Protein AF-A0A7S3RUR2-F1 (afdb_monomer_lite)

Secondary structure (DSSP, 8-state):
-----PPPPTTSPPPPSBBTTT--BGGG-TT-S--PEEPSSSS-EE-HHHHHHHHTTT-GGGGG--THHHHHHHHHHHHHT-PPPTTTTT--HHHHTTS---------

Radius of gyration: 15.25 Å; chains: 1; bounding box: 37×44×38 Å

pLDDT: mean 71.79, std 15.77, range [41.34, 91.75]

Foldseek 3Di:
DPPDDADQAPVNDAADQAAPPPRDGQVVPPDDDAGWAAANHDNHTHDLVRVCVVCVVPDPVCVVVPSNVSSVVRVVCRVVSPDHDCVNVVNDPVNVCVVPDDDPPPDD

Organism: NCBI:txid141414

Sequence (108 aa):
ESNWSLPVLASGRTHNSSCHLCTQCVASWRGSFSGPLGCSQCPLIWCSRCLTNMYEECYEDLQNGDNMLVHNLIEAANREAAFVCPMCNGTCPCLRRGAGNKMQKHKA

Structure (mmCIF, N/CA/C/O backbone):
data_AF-A0A7S3RUR2-F1
#
_entry.id   AF-A0A7S3RUR2-F1
#
loop_
_atom_site.group_PDB
_atom_site.id
_atom_site.type_symbol
_atom_site.label_atom_id
_atom_site.label_alt_id
_atom_site.label_comp_id
_atom_site.label_asym_id
_atom_site.label_entity_id
_atom_site.label_seq_id
_atom_site.pdbx_PDB_ins_code
_atom_site.Cartn_x
_atom_site.Cartn_y
_atom_site.Cartn_z
_atom_site.occupancy
_atom_site.B_iso_or_equiv
_atom_site.auth_seq_id
_atom_site.auth_comp_id
_atom_site.auth_asym_id
_atom_site.auth_atom_id
_atom_site.pdbx_PDB_model_num
ATOM 1 N N . GLU A 1 1 ? 6.387 20.073 4.703 1.00 41.34 1 GLU A N 1
ATOM 2 C CA . GLU A 1 1 ? 6.106 18.649 4.974 1.00 41.34 1 GLU A CA 1
ATOM 3 C C . GLU A 1 1 ? 5.110 18.165 3.934 1.00 41.34 1 GLU A C 1
ATOM 5 O O . GLU A 1 1 ? 4.153 18.881 3.663 1.00 41.34 1 GLU A O 1
ATOM 10 N N . SER A 1 2 ? 5.367 17.040 3.267 1.00 47.66 2 SER A N 1
ATOM 11 C CA . SER A 1 2 ? 4.459 16.524 2.238 1.00 47.66 2 SER A CA 1
ATOM 12 C C . SER A 1 2 ? 3.161 16.060 2.902 1.00 47.66 2 SER A C 1
ATOM 14 O O . SER A 1 2 ? 3.160 15.065 3.626 1.00 47.66 2 SER A O 1
ATOM 16 N N . ASN A 1 3 ? 2.075 16.807 2.683 1.00 53.75 3 ASN A N 1
ATOM 17 C CA . ASN A 1 3 ? 0.720 16.483 3.134 1.00 53.75 3 ASN A CA 1
ATOM 18 C C . ASN A 1 3 ? 0.214 15.265 2.355 1.00 53.75 3 ASN A C 1
ATOM 20 O O . ASN A 1 3 ? -0.459 15.381 1.333 1.00 53.75 3 ASN A O 1
ATOM 24 N N . TRP A 1 4 ? 0.611 14.081 2.798 1.00 62.16 4 TRP A N 1
ATOM 25 C CA . TRP A 1 4 ? 0.132 12.835 2.230 1.00 62.16 4 TRP A CA 1
ATOM 26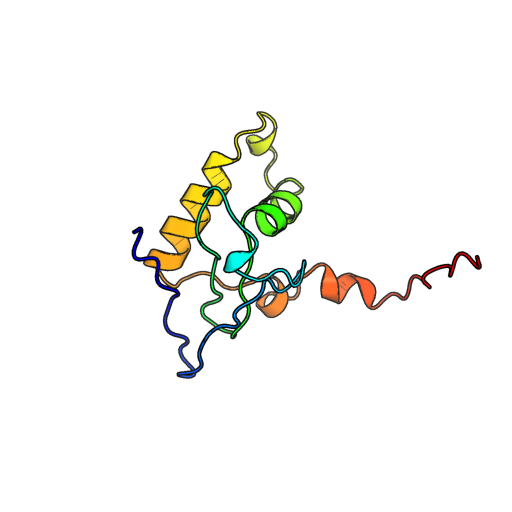 C C . TRP A 1 4 ? -1.191 12.460 2.916 1.00 62.16 4 TRP A C 1
ATOM 28 O O . TRP A 1 4 ? -1.342 12.627 4.127 1.00 62.16 4 TRP A O 1
ATOM 38 N N . SER A 1 5 ? -2.164 11.979 2.145 1.00 70.19 5 SER A N 1
ATOM 39 C CA . SER A 1 5 ? -3.456 11.532 2.669 1.00 70.19 5 SER A CA 1
ATOM 40 C C . SER A 1 5 ? -3.833 10.191 2.053 1.00 70.19 5 SER A C 1
ATOM 42 O O . SER A 1 5 ? -3.589 9.950 0.871 1.00 70.19 5 SER A O 1
ATOM 44 N N . LEU A 1 6 ? -4.375 9.298 2.882 1.00 78.25 6 LEU A N 1
ATOM 45 C CA . LEU A 1 6 ? -4.965 8.045 2.420 1.00 78.25 6 LEU A CA 1
ATOM 46 C C . LEU A 1 6 ? -6.375 8.298 1.895 1.00 78.25 6 LEU A C 1
ATOM 48 O O . LEU A 1 6 ? -7.047 9.213 2.381 1.00 78.25 6 LEU A O 1
ATOM 52 N N . PRO A 1 7 ? -6.851 7.469 0.953 1.00 76.81 7 PRO A N 1
ATOM 53 C CA . PRO A 1 7 ? -8.239 7.530 0.532 1.00 76.81 7 PRO A CA 1
ATOM 54 C C . PRO A 1 7 ? -9.178 7.274 1.716 1.00 76.81 7 PRO A C 1
ATOM 56 O O . PRO A 1 7 ? -8.865 6.510 2.626 1.00 76.81 7 PRO A O 1
ATOM 59 N N . VAL A 1 8 ? -10.359 7.887 1.704 1.00 81.06 8 VAL A N 1
ATOM 60 C CA . VAL A 1 8 ? -11.391 7.588 2.703 1.00 81.06 8 VAL A CA 1
ATOM 61 C C . VAL A 1 8 ? -12.018 6.237 2.365 1.00 81.06 8 VAL A C 1
ATOM 63 O O . VAL A 1 8 ? -12.449 6.012 1.236 1.00 81.06 8 VAL A O 1
ATOM 66 N N . LEU A 1 9 ? -12.082 5.328 3.338 1.00 81.38 9 LEU A N 1
ATOM 67 C CA . LEU A 1 9 ? -12.756 4.044 3.150 1.00 81.38 9 LEU A CA 1
ATOM 68 C C . LEU A 1 9 ? -14.266 4.249 3.028 1.00 81.38 9 LEU A C 1
ATOM 70 O O . LEU A 1 9 ? -14.861 4.952 3.844 1.00 81.38 9 LEU A O 1
ATOM 74 N N . ALA A 1 10 ? -14.908 3.533 2.101 1.00 73.44 10 ALA A N 1
ATOM 75 C CA . ALA A 1 10 ? -16.369 3.542 1.958 1.00 73.44 10 ALA A CA 1
ATOM 76 C C . ALA A 1 10 ? -17.098 3.133 3.255 1.00 73.44 10 ALA A C 1
ATOM 78 O O . ALA A 1 10 ? -18.218 3.560 3.511 1.00 73.44 10 ALA A O 1
ATOM 79 N N . SER A 1 11 ? -16.443 2.339 4.109 1.00 76.62 11 SER A N 1
ATOM 80 C CA . SER A 1 11 ? -16.970 1.932 5.414 1.00 76.62 11 SER A CA 1
ATOM 81 C C . SER A 1 11 ? -16.847 3.004 6.509 1.00 76.62 11 SER A C 1
ATOM 83 O O . SER A 1 11 ? -17.163 2.711 7.659 1.00 76.62 11 SER A O 1
ATOM 85 N N . GLY A 1 12 ? -16.271 4.178 6.222 1.00 78.62 12 GLY A N 1
ATOM 86 C CA . GLY A 1 12 ? -15.980 5.224 7.214 1.00 78.62 12 GLY A CA 1
ATOM 87 C C . GLY A 1 12 ? -14.890 4.863 8.234 1.00 78.62 12 GLY A C 1
ATOM 88 O O . GLY A 1 12 ? -14.708 5.566 9.224 1.00 78.62 12 GLY A O 1
ATOM 89 N N . ARG A 1 13 ? -14.166 3.756 8.024 1.00 84.06 13 ARG A N 1
ATOM 90 C CA . ARG A 1 13 ? -13.061 3.334 8.899 1.00 84.06 13 ARG A CA 1
ATOM 91 C C . ARG A 1 13 ? -11.775 4.055 8.503 1.00 84.06 13 ARG A C 1
ATOM 93 O O . ARG A 1 13 ? -11.626 4.497 7.368 1.00 84.06 13 ARG A O 1
ATOM 100 N N . THR A 1 14 ? -10.824 4.114 9.424 1.00 87.12 14 THR A N 1
ATOM 101 C CA . THR A 1 14 ? -9.468 4.583 9.132 1.00 87.12 14 THR A CA 1
ATOM 102 C C . THR A 1 14 ? -8.581 3.418 8.724 1.00 87.12 14 THR A C 1
ATOM 104 O O . THR A 1 14 ? -8.741 2.293 9.206 1.00 87.12 14 THR A O 1
ATOM 107 N N . HIS A 1 15 ? -7.609 3.697 7.868 1.00 89.12 15 HIS A N 1
ATOM 108 C CA . HIS A 1 15 ? -6.518 2.774 7.598 1.00 89.12 15 HIS A CA 1
ATOM 109 C C . HIS A 1 15 ? -5.641 2.524 8.827 1.00 89.12 15 HIS A C 1
ATOM 111 O O . HIS A 1 15 ? -5.560 3.340 9.746 1.00 89.12 15 HIS A O 1
ATOM 117 N N . ASN A 1 16 ? -4.956 1.385 8.810 1.00 88.94 16 ASN A N 1
ATOM 118 C CA . ASN A 1 16 ? -3.941 1.023 9.788 1.00 88.94 16 ASN A CA 1
ATOM 119 C C . ASN A 1 16 ? -2.691 1.906 9.643 1.00 88.94 16 ASN A C 1
ATOM 121 O O . ASN A 1 16 ? -2.445 2.501 8.597 1.00 88.94 16 ASN A O 1
ATOM 125 N N . SER A 1 17 ? -1.859 1.939 10.685 1.00 84.81 17 SER A N 1
ATOM 126 C CA . SER A 1 17 ? -0.617 2.726 10.734 1.00 84.81 17 SER A CA 1
ATOM 127 C C . SER A 1 17 ? 0.645 1.943 10.342 1.00 84.81 17 SER A C 1
ATOM 129 O O . SER A 1 17 ? 1.750 2.495 10.357 1.00 84.81 17 SER A O 1
ATOM 131 N N . SER A 1 18 ? 0.499 0.663 9.991 1.00 88.69 18 SER A N 1
ATOM 132 C CA . SER A 1 18 ? 1.594 -0.230 9.615 1.00 88.69 18 SER A CA 1
ATOM 133 C C . SER A 1 18 ? 1.295 -1.012 8.340 1.00 88.69 18 SER A C 1
ATOM 135 O O . SER A 1 18 ? 0.146 -1.344 8.038 1.00 88.69 18 SER A O 1
ATOM 137 N N . CYS A 1 19 ? 2.352 -1.310 7.582 1.00 89.31 19 CYS A N 1
ATOM 138 C CA . CYS A 1 19 ? 2.254 -2.121 6.371 1.00 89.31 19 CYS A CA 1
ATOM 139 C C . CYS A 1 19 ? 1.730 -3.522 6.703 1.00 89.31 19 CYS A C 1
ATOM 141 O O . CYS A 1 19 ? 2.223 -4.171 7.625 1.00 89.31 19 CYS A O 1
ATOM 143 N N . HIS A 1 20 ? 0.789 -4.018 5.904 1.00 91.38 20 HIS A N 1
ATOM 144 C CA . HIS A 1 20 ? 0.203 -5.342 6.086 1.00 91.38 20 HIS A CA 1
ATOM 145 C C . HIS A 1 20 ? 1.237 -6.483 6.055 1.00 91.38 20 HIS A C 1
ATOM 147 O O . HIS A 1 20 ? 1.097 -7.443 6.806 1.00 91.38 20 HIS A O 1
ATOM 153 N N . LEU A 1 21 ? 2.280 -6.381 5.220 1.00 88.00 21 LEU A N 1
ATOM 154 C CA . LEU A 1 21 ? 3.272 -7.449 5.058 1.00 88.00 21 LEU A CA 1
ATOM 155 C C . LEU A 1 21 ? 4.428 -7.363 6.051 1.00 88.00 21 LEU A C 1
ATOM 157 O O . LEU A 1 21 ? 4.674 -8.307 6.796 1.00 88.00 21 LEU A O 1
ATOM 161 N N . CYS A 1 22 ? 5.167 -6.252 6.054 1.00 87.00 22 CYS A N 1
ATOM 162 C CA . CYS A 1 22 ? 6.359 -6.133 6.893 1.00 87.00 22 CYS A CA 1
ATOM 163 C C . CYS A 1 22 ? 6.053 -5.641 8.308 1.00 87.00 22 CYS A C 1
ATOM 165 O O . CYS A 1 22 ? 6.968 -5.583 9.125 1.00 87.00 22 CYS A O 1
ATOM 167 N N . THR A 1 23 ? 4.804 -5.264 8.607 1.00 88.94 23 THR A N 1
ATOM 168 C CA . THR A 1 23 ? 4.339 -4.731 9.906 1.00 88.94 23 THR A CA 1
ATOM 169 C C . THR A 1 23 ? 5.043 -3.458 10.384 1.00 88.94 23 THR A C 1
ATOM 171 O O . THR A 1 23 ? 4.740 -2.950 11.460 1.00 88.94 23 THR A O 1
ATOM 174 N N . GLN A 1 24 ? 5.947 -2.895 9.576 1.00 83.88 24 GLN A N 1
ATOM 175 C CA . GLN A 1 24 ? 6.640 -1.655 9.895 1.00 83.88 24 GLN A CA 1
ATOM 176 C C . GLN A 1 24 ? 5.681 -0.469 9.814 1.00 83.88 24 GLN A C 1
ATOM 178 O O . GLN A 1 24 ? 4.815 -0.413 8.936 1.00 83.88 24 GLN A O 1
ATOM 183 N N . CYS A 1 25 ? 5.857 0.478 10.729 1.00 80.69 25 CYS A N 1
ATOM 184 C CA . CYS A 1 25 ? 5.068 1.699 10.823 1.00 80.69 25 CYS A CA 1
ATOM 185 C C . CYS A 1 25 ? 5.484 2.702 9.741 1.00 80.69 25 CYS A C 1
ATOM 187 O O . CYS A 1 25 ? 6.646 2.713 9.334 1.00 80.69 25 CYS A O 1
ATOM 189 N N . VAL A 1 26 ? 4.595 3.636 9.384 1.00 72.12 26 VAL A N 1
ATOM 190 C CA . VAL A 1 26 ? 4.931 4.748 8.467 1.00 72.12 26 VAL A CA 1
ATOM 191 C C . VAL A 1 26 ? 6.173 5.524 8.934 1.00 72.12 26 VAL A C 1
ATOM 193 O O . VAL A 1 26 ? 7.047 5.856 8.139 1.00 72.12 26 VAL A O 1
ATOM 196 N N . ALA A 1 27 ? 6.305 5.740 10.247 1.00 70.69 27 ALA A N 1
ATOM 197 C CA . ALA A 1 27 ? 7.451 6.425 10.852 1.00 70.69 27 ALA A CA 1
ATOM 198 C C . ALA A 1 27 ? 8.797 5.694 10.660 1.00 70.69 27 ALA A C 1
ATOM 200 O O . ALA A 1 27 ? 9.859 6.307 10.785 1.00 70.69 27 ALA A O 1
ATOM 201 N N . SER A 1 28 ? 8.767 4.390 10.371 1.00 67.56 28 SER A N 1
ATOM 202 C CA . SER A 1 28 ? 9.958 3.577 10.115 1.00 67.56 28 SER A CA 1
ATOM 203 C C . SER A 1 28 ? 10.470 3.718 8.678 1.00 67.56 28 SER A C 1
ATOM 205 O O . SER A 1 28 ? 11.585 3.291 8.396 1.00 67.56 28 SER A O 1
ATOM 207 N N . TRP A 1 29 ? 9.711 4.345 7.774 1.00 72.88 29 TRP A N 1
ATOM 208 C CA . TRP A 1 29 ? 10.077 4.518 6.361 1.00 72.88 29 TRP A CA 1
ATOM 209 C C . TRP A 1 29 ? 10.813 5.844 6.120 1.00 72.88 29 TRP A C 1
ATOM 211 O O . TRP A 1 29 ? 10.494 6.608 5.209 1.00 72.88 29 TRP A O 1
ATOM 221 N N . ARG A 1 30 ? 11.786 6.148 6.992 1.00 56.53 30 ARG A N 1
ATOM 222 C CA . ARG A 1 30 ? 12.599 7.374 6.928 1.00 56.53 30 ARG A CA 1
ATOM 223 C C . ARG A 1 30 ? 13.341 7.462 5.588 1.00 56.53 30 ARG A C 1
ATOM 225 O O . ARG A 1 30 ? 13.932 6.477 5.163 1.00 56.53 30 ARG A O 1
ATOM 232 N N . GLY A 1 31 ? 13.361 8.652 4.980 1.00 55.81 31 GLY A N 1
ATOM 233 C CA . GLY A 1 31 ? 14.185 8.955 3.797 1.00 55.81 31 GLY A CA 1
ATOM 234 C C . GLY A 1 31 ? 13.430 9.295 2.511 1.00 55.81 31 GLY A C 1
ATOM 235 O O . GLY A 1 31 ? 14.072 9.738 1.570 1.00 55.81 31 GLY A O 1
ATOM 236 N N . SER A 1 32 ? 12.093 9.200 2.50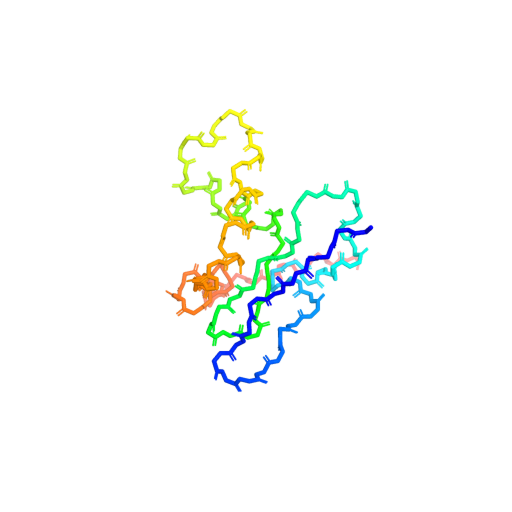8 1.00 56.00 32 SER A N 1
ATOM 237 C CA . SER A 1 32 ? 11.227 9.326 1.323 1.00 56.00 32 SER A CA 1
ATOM 238 C C . SER A 1 32 ? 11.452 8.209 0.319 1.00 56.00 32 SER A C 1
ATOM 240 O O . SER A 1 32 ? 12.584 7.918 -0.014 1.00 56.00 32 SER A O 1
ATOM 242 N N . PHE A 1 33 ? 10.358 7.607 -0.138 1.00 60.47 33 PHE A N 1
ATOM 243 C CA . PHE A 1 33 ? 10.145 7.114 -1.497 1.00 60.47 33 PHE A CA 1
ATOM 244 C C . PHE A 1 33 ? 8.696 6.559 -1.476 1.00 60.47 33 PHE A C 1
ATOM 246 O O . PHE A 1 33 ? 8.447 5.411 -1.093 1.00 60.47 33 PHE A O 1
ATOM 253 N N . SER A 1 34 ? 7.747 7.480 -1.755 1.00 63.25 34 SER A N 1
ATOM 254 C CA . SER A 1 34 ? 6.264 7.468 -1.613 1.00 63.25 34 SER A CA 1
ATOM 255 C C . SER A 1 34 ? 5.682 7.162 -0.217 1.00 63.25 34 SER A C 1
ATOM 257 O O . SER A 1 34 ? 6.174 6.295 0.501 1.00 63.25 34 SER A O 1
ATOM 259 N N . GLY A 1 35 ? 4.584 7.835 0.159 1.00 72.69 35 GLY A N 1
ATOM 260 C CA . GLY A 1 3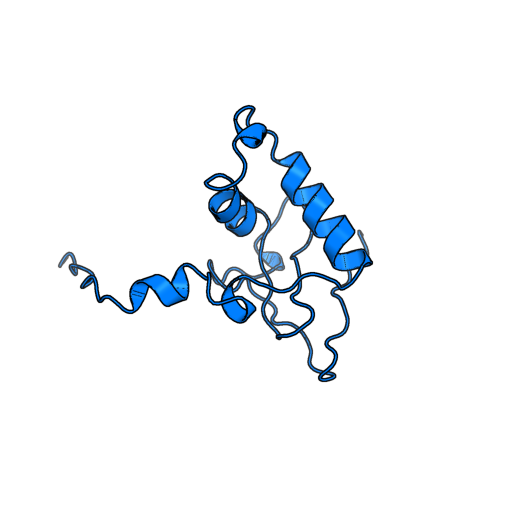5 ? 3.750 7.432 1.307 1.00 72.69 35 GLY A CA 1
ATOM 261 C C . GLY A 1 35 ? 3.182 6.009 1.139 1.00 72.69 35 GLY A C 1
ATOM 262 O O . GLY A 1 35 ? 3.380 5.397 0.093 1.00 72.69 35 GLY A O 1
ATOM 263 N N . PRO A 1 36 ? 2.496 5.425 2.136 1.00 82.31 36 PRO A N 1
ATOM 264 C CA . PRO A 1 36 ? 1.859 4.126 1.942 1.00 82.31 36 PRO A CA 1
ATOM 265 C C . PRO A 1 36 ? 0.708 4.203 0.942 1.00 82.31 36 PRO A C 1
ATOM 267 O O . PRO A 1 36 ? 0.039 5.227 0.817 1.00 82.31 36 PRO A O 1
ATOM 270 N N . LEU A 1 37 ? 0.417 3.070 0.315 1.00 86.62 37 LEU A N 1
ATOM 271 C CA . LEU A 1 37 ? -0.775 2.876 -0.500 1.00 86.62 37 LEU A CA 1
ATOM 272 C C . LEU A 1 37 ? -1.912 2.298 0.340 1.00 86.62 37 LEU A C 1
ATOM 274 O O . LEU A 1 37 ? -1.762 1.223 0.935 1.00 86.62 37 LEU A O 1
ATOM 278 N N . GLY A 1 38 ? -3.041 3.003 0.387 1.00 89.12 38 GLY A N 1
ATOM 279 C CA . GLY A 1 38 ? -4.252 2.547 1.067 1.00 89.12 38 GLY A CA 1
ATOM 280 C C . GLY A 1 38 ? -5.173 1.756 0.152 1.00 89.12 38 GLY A C 1
ATOM 281 O O . GLY A 1 38 ? -5.410 2.153 -0.983 1.00 89.12 38 GLY A O 1
ATOM 282 N N . CYS A 1 39 ? -5.739 0.658 0.656 1.00 89.81 39 CYS A N 1
ATOM 283 C CA . CYS A 1 39 ? -6.840 -0.026 -0.026 1.00 89.81 39 CYS A CA 1
ATOM 284 C C . CYS A 1 39 ? -8.131 0.797 0.077 1.00 89.81 39 CYS A C 1
ATOM 286 O O . CYS A 1 39 ? -8.415 1.328 1.143 1.00 89.81 39 CYS A O 1
ATOM 288 N N . SER A 1 40 ? -8.951 0.854 -0.965 1.00 88.69 40 SER A N 1
ATOM 289 C CA . SER A 1 40 ? -10.262 1.519 -0.951 1.00 88.69 40 SER A CA 1
ATOM 290 C C . SER A 1 40 ? -11.348 0.708 -0.229 1.00 88.69 40 SER A C 1
ATOM 292 O O . SER A 1 40 ? -12.349 1.260 0.229 1.00 88.69 40 SER A O 1
ATOM 294 N N . GLN A 1 41 ? -11.142 -0.606 -0.084 1.00 89.12 41 GLN A N 1
ATOM 295 C CA . GLN A 1 41 ? -12.134 -1.547 0.452 1.00 89.12 41 GLN A CA 1
ATOM 296 C C . GLN A 1 41 ? -11.836 -2.045 1.870 1.00 89.12 41 GLN A C 1
ATOM 298 O O . GLN A 1 41 ? -12.721 -2.586 2.531 1.00 89.12 41 GLN A O 1
ATOM 303 N N . CYS A 1 42 ? -10.600 -1.906 2.358 1.00 90.06 42 CYS A N 1
ATOM 304 C CA . CYS A 1 42 ? -10.228 -2.406 3.681 1.00 90.06 42 CYS A CA 1
ATOM 305 C C . CYS A 1 42 ? -9.204 -1.501 4.382 1.00 90.06 42 CYS A C 1
ATOM 307 O O . CYS A 1 42 ? -8.482 -0.767 3.712 1.00 90.06 42 CYS A O 1
ATOM 309 N N . PRO A 1 43 ? -9.051 -1.606 5.716 1.00 91.75 43 PRO A N 1
ATOM 310 C CA . PRO A 1 43 ? -8.093 -0.796 6.479 1.00 91.75 43 PRO A CA 1
ATOM 311 C C . PRO A 1 43 ? -6.606 -1.055 6.198 1.00 91.75 43 PRO A C 1
ATOM 313 O O . PRO A 1 43 ? -5.753 -0.446 6.839 1.00 91.75 43 PRO A O 1
ATOM 316 N N . LEU A 1 44 ? -6.254 -1.979 5.304 1.00 91.75 44 LEU A N 1
ATOM 317 C CA . LEU A 1 44 ? -4.861 -2.359 5.081 1.00 91.75 44 LEU A CA 1
ATOM 318 C C . LEU A 1 44 ? -4.110 -1.305 4.263 1.00 91.75 44 LEU A C 1
ATOM 320 O O . LEU A 1 44 ? -4.626 -0.791 3.267 1.00 91.75 44 LEU A O 1
ATOM 324 N N . ILE A 1 45 ? -2.859 -1.062 4.655 1.00 90.81 45 ILE A N 1
ATOM 325 C CA . ILE A 1 45 ? -1.910 -0.226 3.919 1.00 90.81 45 ILE A CA 1
ATOM 326 C C . ILE A 1 45 ? -0.672 -1.021 3.521 1.00 90.81 45 ILE A C 1
ATOM 328 O O . ILE A 1 45 ? -0.338 -2.038 4.140 1.00 90.81 45 ILE A O 1
ATOM 332 N N . TRP A 1 46 ? 0.022 -0.536 2.498 1.00 89.00 46 TRP A N 1
ATOM 333 C CA . TRP A 1 46 ? 1.158 -1.219 1.891 1.00 89.00 46 TRP A CA 1
ATOM 334 C C . TRP A 1 46 ? 2.299 -0.233 1.668 1.00 89.00 46 TRP A C 1
ATOM 336 O O . TRP A 1 46 ? 2.076 0.870 1.173 1.00 89.00 46 TRP A O 1
ATOM 346 N N . CYS A 1 47 ? 3.519 -0.611 2.052 1.00 85.00 47 CYS A N 1
ATOM 347 C CA . CYS A 1 47 ? 4.692 0.215 1.784 1.00 85.00 47 CYS A CA 1
ATOM 348 C C . CYS A 1 47 ? 5.247 -0.064 0.388 1.00 85.00 47 CYS A C 1
ATOM 350 O O . CYS A 1 47 ? 5.152 -1.190 -0.108 1.00 85.00 47 CYS A O 1
ATOM 352 N N . SER A 1 48 ? 5.879 0.950 -0.203 1.00 81.06 48 SER A N 1
ATOM 353 C CA . SER A 1 48 ? 6.511 0.868 -1.521 1.00 81.06 48 SER A CA 1
ATOM 354 C C . SER A 1 48 ? 7.429 -0.337 -1.648 1.00 81.06 48 SER A C 1
ATOM 356 O O . SER A 1 48 ? 7.231 -1.132 -2.547 1.00 81.06 48 SER A O 1
ATOM 358 N N . ARG A 1 49 ? 8.321 -0.578 -0.683 1.00 81.00 49 ARG A N 1
ATOM 359 C CA . ARG A 1 49 ? 9.229 -1.739 -0.705 1.00 81.00 49 ARG A CA 1
ATOM 360 C C . ARG A 1 49 ? 8.510 -3.089 -0.806 1.00 81.00 49 ARG A C 1
ATOM 362 O O . ARG A 1 49 ? 8.954 -3.968 -1.532 1.00 81.00 49 ARG A O 1
ATOM 369 N N . CYS A 1 50 ? 7.422 -3.276 -0.058 1.00 82.94 50 CYS A N 1
ATOM 370 C CA . CYS A 1 50 ? 6.664 -4.527 -0.127 1.00 82.94 50 CYS A CA 1
ATOM 371 C C . CYS A 1 50 ? 5.901 -4.644 -1.449 1.00 82.94 50 CYS A C 1
ATOM 373 O O . CYS A 1 50 ? 5.796 -5.743 -1.977 1.00 82.94 50 CYS A O 1
ATOM 375 N N . LEU A 1 51 ? 5.386 -3.529 -1.976 1.00 81.62 51 LEU A N 1
ATOM 376 C CA . LEU A 1 51 ? 4.719 -3.498 -3.276 1.00 81.62 51 LEU A CA 1
ATOM 377 C C . LEU A 1 51 ? 5.710 -3.767 -4.410 1.00 81.62 51 LEU A C 1
ATOM 379 O O . LEU A 1 51 ? 5.415 -4.612 -5.243 1.00 81.62 51 LEU A O 1
ATOM 383 N N . THR A 1 52 ? 6.889 -3.141 -4.401 1.00 78.44 52 THR A N 1
ATOM 384 C CA . THR A 1 52 ? 7.975 -3.416 -5.346 1.00 78.44 52 THR A CA 1
ATOM 385 C C . THR A 1 52 ? 8.292 -4.899 -5.348 1.00 78.44 52 THR A C 1
ATOM 387 O O . THR A 1 52 ? 8.091 -5.529 -6.369 1.00 78.44 52 THR A O 1
ATOM 390 N N . ASN A 1 53 ? 8.623 -5.501 -4.202 1.00 78.88 53 ASN A N 1
ATOM 391 C CA . ASN A 1 53 ? 8.943 -6.932 -4.151 1.00 78.88 53 ASN A CA 1
ATOM 392 C C . ASN A 1 53 ? 7.793 -7.844 -4.625 1.00 78.88 53 ASN A C 1
ATOM 394 O O . ASN A 1 53 ? 8.040 -8.949 -5.090 1.00 78.88 53 ASN A O 1
ATOM 398 N N . MET A 1 54 ? 6.533 -7.427 -4.462 1.00 78.25 54 MET A N 1
ATOM 399 C CA . MET A 1 54 ? 5.381 -8.195 -4.949 1.00 78.25 54 MET A CA 1
ATOM 400 C C . MET A 1 54 ? 5.161 -8.053 -6.456 1.00 78.25 54 MET A C 1
ATOM 402 O O . MET A 1 54 ? 4.688 -8.991 -7.092 1.00 78.25 54 MET A O 1
ATOM 406 N N . TYR A 1 55 ? 5.438 -6.873 -7.005 1.00 73.62 55 TYR A N 1
ATOM 407 C CA . TYR A 1 55 ? 5.171 -6.534 -8.400 1.00 73.62 55 TYR A CA 1
ATOM 408 C C . TYR A 1 55 ? 6.396 -6.687 -9.307 1.00 73.62 55 TYR A C 1
ATOM 410 O O . TYR A 1 55 ? 6.226 -6.794 -10.515 1.00 73.62 55 TYR A O 1
ATOM 418 N N . GLU A 1 56 ? 7.601 -6.774 -8.750 1.00 64.88 56 GLU A N 1
ATOM 419 C CA . GLU A 1 56 ? 8.850 -7.096 -9.451 1.00 64.88 56 GLU A CA 1
ATOM 420 C C . GLU A 1 56 ? 8.783 -8.495 -10.092 1.00 64.88 56 GLU A C 1
ATOM 422 O O . GLU A 1 56 ? 9.356 -8.714 -11.150 1.00 64.88 56 GLU A O 1
ATOM 427 N N . GLU A 1 57 ? 7.978 -9.411 -9.536 1.00 51.03 57 GLU A N 1
ATOM 428 C CA . GLU A 1 57 ? 7.655 -10.703 -10.168 1.00 51.03 57 GLU A CA 1
ATOM 429 C C . GLU A 1 57 ? 6.586 -10.606 -11.280 1.00 51.03 57 GLU A C 1
ATOM 431 O O . GLU A 1 57 ? 6.388 -11.568 -12.017 1.00 51.03 57 GLU A O 1
ATOM 436 N N . CYS A 1 58 ? 5.856 -9.488 -11.390 1.00 46.94 58 CYS A N 1
ATOM 437 C CA . CYS A 1 58 ? 4.674 -9.352 -12.258 1.00 46.94 58 CYS A CA 1
ATOM 438 C C . CYS A 1 58 ? 4.848 -8.383 -13.439 1.00 46.94 58 CYS A C 1
ATOM 440 O O . CYS A 1 58 ? 4.072 -8.467 -14.387 1.00 46.94 58 CYS A O 1
ATOM 442 N N . TYR A 1 59 ? 5.816 -7.466 -13.395 1.00 50.50 59 TYR A N 1
ATOM 443 C CA . TYR A 1 59 ? 6.069 -6.508 -14.474 1.00 50.50 59 TYR A CA 1
ATOM 444 C C . TYR A 1 59 ? 7.496 -6.697 -14.995 1.00 50.50 59 TYR A C 1
ATOM 446 O O . TYR A 1 59 ? 8.446 -6.192 -14.402 1.00 50.50 59 TYR A O 1
ATOM 454 N N . GLU A 1 60 ? 7.648 -7.414 -16.113 1.00 46.72 60 GLU A N 1
ATOM 455 C CA . GLU A 1 60 ? 8.942 -7.620 -16.792 1.00 46.72 60 GLU A CA 1
ATOM 456 C C . GLU A 1 60 ? 9.634 -6.291 -17.163 1.00 46.72 60 GLU A C 1
ATOM 458 O O . GLU A 1 60 ? 10.861 -6.224 -17.191 1.00 46.72 60 GLU A O 1
ATOM 463 N N . ASP A 1 61 ? 8.874 -5.202 -17.325 1.00 47.81 61 ASP A N 1
ATOM 464 C CA . ASP A 1 61 ? 9.394 -3.854 -17.603 1.00 47.81 61 ASP A CA 1
ATOM 465 C C . ASP A 1 61 ? 10.138 -3.201 -16.414 1.00 47.81 61 ASP A C 1
ATOM 467 O O . ASP A 1 61 ? 10.801 -2.176 -16.584 1.00 47.81 61 ASP A O 1
ATOM 471 N N . LEU A 1 62 ? 10.089 -3.789 -15.207 1.00 48.72 62 LEU A N 1
ATOM 472 C CA . LEU A 1 62 ? 10.885 -3.352 -14.046 1.00 48.72 62 LEU A CA 1
ATOM 473 C C . LEU A 1 62 ? 12.339 -3.869 -14.068 1.00 48.72 62 LEU A C 1
ATOM 475 O O . LEU A 1 62 ? 13.117 -3.510 -13.181 1.00 48.72 62 LEU A O 1
ATOM 479 N N . GLN A 1 63 ? 12.746 -4.645 -15.085 1.00 45.16 63 GLN A N 1
ATOM 480 C CA . GLN A 1 63 ? 14.100 -5.218 -15.208 1.00 45.16 63 GLN A CA 1
ATOM 481 C C . GLN A 1 63 ? 15.254 -4.193 -15.225 1.00 45.16 63 GLN A C 1
ATOM 483 O O . GLN A 1 63 ? 16.407 -4.582 -15.057 1.00 45.16 63 GLN A O 1
ATOM 488 N N . ASN A 1 64 ? 14.972 -2.890 -15.347 1.00 46.00 64 ASN A N 1
ATOM 489 C CA . ASN A 1 64 ? 15.984 -1.827 -15.273 1.00 46.00 64 ASN A CA 1
ATOM 490 C C . ASN A 1 64 ? 16.186 -1.221 -13.867 1.00 46.00 64 ASN A C 1
ATOM 492 O O . ASN A 1 64 ? 16.929 -0.251 -13.727 1.00 46.00 64 ASN A O 1
ATOM 496 N N . GLY A 1 65 ? 15.565 -1.773 -12.816 1.00 45.88 65 GLY A N 1
ATOM 497 C CA . GLY A 1 65 ? 15.793 -1.331 -11.431 1.00 45.88 65 GLY A CA 1
ATOM 498 C C . GLY A 1 65 ? 15.145 0.013 -11.073 1.00 45.88 65 GLY A C 1
ATOM 499 O O . GLY A 1 65 ? 15.528 0.651 -10.087 1.00 45.88 65 GLY A O 1
ATOM 500 N N . ASP A 1 66 ? 14.163 0.455 -11.861 1.00 52.41 66 ASP A N 1
ATOM 501 C CA . ASP A 1 66 ? 13.579 1.786 -11.732 1.00 52.41 66 ASP A CA 1
ATOM 502 C C . ASP A 1 66 ? 12.426 1.803 -10.711 1.00 52.41 66 ASP A C 1
ATOM 504 O O . ASP A 1 66 ? 11.237 1.712 -11.030 1.00 52.41 66 ASP A O 1
ATOM 508 N N . ASN A 1 67 ? 12.797 1.916 -9.431 1.00 56.22 67 ASN A N 1
ATOM 509 C CA . ASN A 1 67 ? 11.873 2.032 -8.293 1.00 56.22 67 ASN A CA 1
ATOM 510 C C . ASN A 1 67 ? 10.837 3.167 -8.457 1.00 56.22 67 ASN A C 1
ATOM 512 O O . ASN A 1 67 ? 9.796 3.154 -7.796 1.00 56.22 67 ASN A O 1
ATOM 516 N N . MET A 1 68 ? 11.083 4.134 -9.352 1.00 58.69 68 MET A N 1
ATOM 517 C CA . MET A 1 68 ? 10.201 5.272 -9.617 1.00 58.69 68 MET A CA 1
ATOM 518 C C . MET A 1 68 ? 8.786 4.893 -10.077 1.00 58.69 68 MET A C 1
ATOM 520 O O . MET A 1 68 ? 7.839 5.622 -9.772 1.00 58.69 68 MET A O 1
ATOM 524 N N . LEU A 1 69 ? 8.599 3.751 -10.745 1.00 66.56 69 LEU A N 1
ATOM 525 C CA . LEU A 1 69 ? 7.278 3.339 -11.239 1.00 66.56 69 LEU A CA 1
ATOM 526 C C . LEU A 1 69 ? 6.302 2.993 -10.105 1.00 66.56 69 LEU A C 1
ATOM 528 O O . LEU A 1 69 ? 5.138 3.393 -10.146 1.00 66.56 69 LEU A O 1
ATOM 532 N N . VAL A 1 70 ? 6.777 2.316 -9.055 1.00 72.25 70 VAL A N 1
ATOM 533 C CA . VAL A 1 70 ? 5.944 1.977 -7.889 1.00 72.25 70 VAL A CA 1
ATOM 534 C C . VAL A 1 70 ? 5.572 3.238 -7.113 1.00 72.25 70 VAL A C 1
ATOM 536 O O . VAL A 1 70 ? 4.444 3.358 -6.645 1.00 72.25 70 VAL A O 1
ATOM 539 N N . HIS A 1 71 ? 6.472 4.218 -7.024 1.00 73.62 71 HIS A N 1
ATOM 540 C CA . HIS A 1 71 ? 6.173 5.492 -6.368 1.00 73.62 71 HIS A CA 1
ATOM 541 C C . HIS A 1 71 ? 5.080 6.276 -7.095 1.00 73.62 71 HIS A C 1
ATOM 543 O O . HIS A 1 71 ? 4.116 6.702 -6.456 1.00 73.62 71 HIS A O 1
ATOM 549 N N . ASN A 1 72 ? 5.178 6.382 -8.422 1.00 73.94 72 ASN A N 1
ATOM 550 C CA . ASN A 1 72 ? 4.161 7.036 -9.245 1.00 73.94 72 ASN A CA 1
ATOM 551 C C . ASN A 1 72 ? 2.809 6.314 -9.157 1.00 73.94 72 ASN A C 1
ATOM 553 O O . ASN A 1 72 ? 1.772 6.966 -9.036 1.00 73.94 72 ASN A O 1
ATOM 557 N N . LEU A 1 73 ? 2.817 4.975 -9.148 1.00 77.12 73 LEU A N 1
ATOM 558 C CA . LEU A 1 73 ? 1.611 4.171 -8.944 1.00 77.12 73 LEU A CA 1
ATOM 559 C C . LEU A 1 73 ? 0.954 4.490 -7.599 1.00 77.12 73 LEU A C 1
ATOM 561 O O . LEU A 1 73 ? -0.258 4.670 -7.538 1.00 77.12 73 LEU A O 1
ATOM 565 N N . ILE A 1 74 ? 1.737 4.564 -6.523 1.00 79.38 74 ILE A N 1
ATOM 566 C CA . ILE A 1 74 ? 1.204 4.823 -5.184 1.00 79.38 74 ILE A CA 1
ATOM 567 C C . ILE A 1 74 ? 0.578 6.217 -5.101 1.00 79.38 74 ILE A C 1
ATOM 569 O O . ILE A 1 74 ? -0.506 6.372 -4.537 1.00 79.38 74 ILE A O 1
ATOM 573 N N . GLU A 1 75 ? 1.231 7.227 -5.673 1.00 77.31 75 GLU A N 1
ATOM 574 C CA . GLU A 1 75 ? 0.702 8.592 -5.696 1.00 77.31 75 GLU A CA 1
ATOM 575 C C . GLU A 1 75 ? -0.582 8.705 -6.526 1.00 77.31 75 GLU A C 1
ATOM 577 O O . GLU A 1 75 ? -1.564 9.284 -6.051 1.00 77.31 75 GLU A O 1
ATOM 582 N N . ALA A 1 76 ? -0.601 8.125 -7.729 1.00 76.62 76 ALA A N 1
ATOM 583 C CA . ALA A 1 76 ? -1.780 8.114 -8.593 1.00 76.62 76 ALA A CA 1
ATOM 584 C C . ALA A 1 76 ? -2.944 7.353 -7.941 1.00 76.62 76 ALA A C 1
ATOM 586 O O . ALA A 1 76 ? -4.047 7.882 -7.810 1.00 76.62 76 ALA A O 1
ATOM 587 N N . ALA A 1 77 ? -2.684 6.150 -7.432 1.00 77.94 77 ALA A N 1
ATOM 588 C CA . ALA A 1 77 ? -3.715 5.287 -6.875 1.00 77.94 77 ALA A CA 1
ATOM 589 C C . ALA A 1 77 ? -4.300 5.811 -5.551 1.00 77.94 77 ALA A C 1
ATOM 591 O O . ALA A 1 77 ? -5.496 5.638 -5.302 1.00 77.94 77 ALA A O 1
ATOM 592 N N . ASN A 1 78 ? -3.500 6.491 -4.718 1.00 76.50 78 ASN A N 1
ATOM 593 C CA . ASN A 1 78 ? -4.021 7.198 -3.544 1.00 76.50 78 ASN A CA 1
ATOM 594 C C . ASN A 1 78 ? -4.883 8.404 -3.946 1.00 76.50 78 ASN A C 1
ATOM 596 O O . ASN A 1 78 ? -5.923 8.625 -3.328 1.00 76.50 78 ASN A O 1
ATOM 600 N N . ARG A 1 79 ? -4.488 9.162 -4.983 1.00 77.75 79 ARG A N 1
ATOM 601 C CA . ARG A 1 79 ? -5.270 10.305 -5.489 1.00 77.75 79 ARG A CA 1
ATOM 602 C C . ARG A 1 79 ? -6.624 9.869 -6.044 1.00 77.75 79 ARG A C 1
ATOM 604 O O . ARG A 1 79 ? -7.624 10.537 -5.806 1.00 77.75 79 ARG A O 1
ATOM 611 N N . GLU A 1 80 ? -6.648 8.763 -6.774 1.00 79.62 80 GLU A N 1
ATOM 612 C CA . GLU A 1 80 ? -7.860 8.225 -7.400 1.00 79.62 80 GLU A CA 1
ATOM 613 C C . GLU A 1 80 ? -8.732 7.415 -6.432 1.00 79.62 80 GLU A C 1
ATOM 615 O O . GLU A 1 80 ? -9.862 7.073 -6.770 1.00 79.62 80 GLU A O 1
ATOM 620 N N . ALA A 1 81 ? -8.223 7.090 -5.237 1.00 72.19 81 ALA A N 1
ATOM 621 C CA . ALA A 1 81 ? -8.889 6.227 -4.259 1.00 72.19 81 ALA A CA 1
ATOM 622 C C . ALA A 1 81 ? -9.362 4.873 -4.838 1.00 72.19 81 ALA A C 1
ATOM 624 O O . ALA A 1 81 ? -10.313 4.271 -4.340 1.00 72.19 81 ALA A O 1
ATOM 625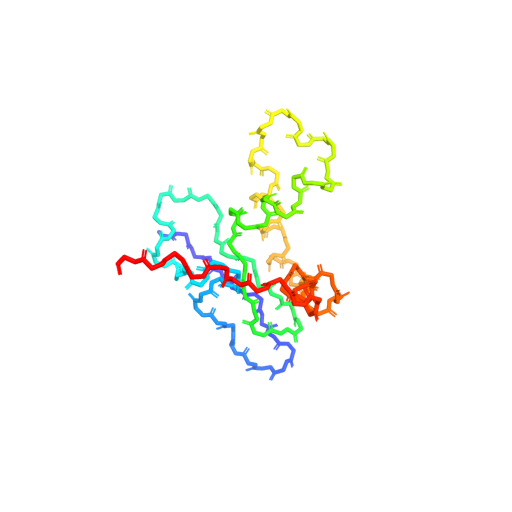 N N . ALA A 1 82 ? -8.694 4.379 -5.883 1.00 77.88 82 ALA A N 1
ATOM 626 C CA . ALA A 1 82 ? -9.163 3.249 -6.686 1.00 77.88 82 ALA A CA 1
ATOM 627 C C . ALA A 1 82 ? -8.498 1.909 -6.326 1.00 77.88 82 ALA A C 1
ATOM 629 O O . ALA A 1 82 ? -8.931 0.853 -6.786 1.00 77.88 82 ALA A O 1
ATOM 630 N N . PHE A 1 83 ? -7.450 1.916 -5.497 1.00 86.00 83 PHE A N 1
ATOM 631 C CA . PHE A 1 83 ? -6.659 0.712 -5.248 1.00 86.00 83 PHE A CA 1
ATOM 632 C C . PHE A 1 83 ? -7.406 -0.339 -4.421 1.00 86.00 83 PHE A C 1
ATOM 634 O O . PHE A 1 83 ? -7.706 -0.125 -3.248 1.00 86.00 83 PHE A O 1
ATOM 641 N N . VAL A 1 84 ? -7.604 -1.526 -4.992 1.00 88.12 84 VAL A N 1
ATOM 642 C CA . VAL A 1 84 ? -8.050 -2.718 -4.260 1.00 88.12 84 VAL A CA 1
ATOM 643 C C . VAL A 1 84 ? -6.845 -3.613 -3.998 1.00 88.12 84 VAL A C 1
ATOM 645 O O . VAL A 1 84 ? -6.153 -4.034 -4.923 1.00 88.12 84 VAL A O 1
ATOM 648 N N . CYS A 1 85 ? -6.567 -3.895 -2.725 1.00 88.69 85 CYS A N 1
ATOM 649 C CA . CYS A 1 85 ? -5.332 -4.573 -2.353 1.00 88.69 85 CYS A CA 1
ATOM 650 C C . CYS A 1 85 ? -5.337 -6.082 -2.667 1.00 88.69 85 CYS A C 1
ATOM 652 O O . CYS A 1 85 ? -6.401 -6.702 -2.735 1.00 88.69 85 CYS A O 1
ATOM 654 N N . PRO A 1 86 ? -4.152 -6.719 -2.746 1.00 88.50 86 PRO A N 1
ATOM 655 C CA . PRO A 1 86 ? -4.023 -8.160 -2.975 1.00 88.50 86 PRO A CA 1
ATOM 656 C C . PRO A 1 86 ? -4.777 -9.038 -1.969 1.00 88.50 86 PRO A C 1
ATOM 658 O O . PRO A 1 86 ? -5.170 -10.151 -2.296 1.00 88.50 86 PRO A O 1
ATOM 661 N N . MET A 1 87 ? -4.988 -8.566 -0.736 1.00 90.31 87 MET A N 1
ATOM 662 C CA . MET A 1 87 ? -5.779 -9.303 0.256 1.00 90.31 87 MET A CA 1
ATOM 663 C C . MET A 1 87 ? -7.257 -9.348 -0.156 1.00 90.31 87 MET A C 1
ATOM 665 O O . MET A 1 87 ? -7.837 -10.426 -0.217 1.00 90.31 87 MET A O 1
ATOM 669 N N . CYS A 1 88 ? -7.831 -8.202 -0.540 1.00 88.88 88 CYS A N 1
ATOM 670 C CA . CYS A 1 88 ? -9.196 -8.116 -1.066 1.00 88.88 88 CYS A CA 1
ATOM 671 C C . CYS A 1 88 ? -9.369 -8.905 -2.373 1.00 88.88 88 CYS A C 1
ATOM 673 O O . CYS A 1 88 ? -10.401 -9.537 -2.565 1.00 88.88 88 CYS A O 1
ATOM 675 N N . ASN A 1 89 ? -8.342 -8.930 -3.228 1.00 87.25 89 ASN A N 1
ATOM 676 C CA . ASN A 1 89 ? -8.350 -9.691 -4.482 1.00 87.25 89 ASN A CA 1
ATOM 677 C C . ASN A 1 89 ? -8.028 -11.189 -4.309 1.00 87.25 89 ASN A C 1
ATOM 679 O O . ASN A 1 89 ? -7.984 -11.918 -5.296 1.00 87.25 89 ASN A O 1
ATOM 683 N N . GLY A 1 90 ? -7.755 -11.668 -3.090 1.00 86.25 90 GLY A N 1
ATOM 684 C CA . GLY A 1 90 ? -7.416 -13.075 -2.838 1.00 86.25 90 GLY A CA 1
ATOM 685 C C . GLY A 1 90 ? -6.032 -13.513 -3.343 1.00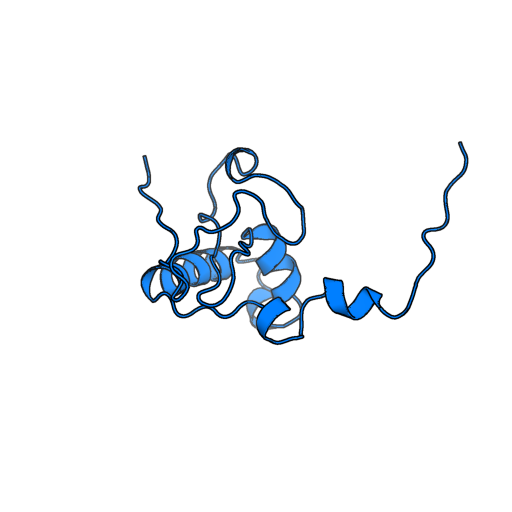 86.25 90 GLY A C 1
ATOM 686 O O . GLY A 1 90 ? -5.722 -14.702 -3.335 1.00 86.25 90 GLY A O 1
ATOM 687 N N . THR A 1 91 ? -5.174 -12.579 -3.755 1.00 84.50 91 THR A N 1
ATOM 688 C CA . THR A 1 91 ? -3.830 -12.840 -4.303 1.00 84.50 91 THR A CA 1
ATOM 689 C C . THR A 1 91 ? -2.696 -12.548 -3.318 1.00 84.50 91 THR A C 1
ATOM 691 O O . THR A 1 91 ? -1.525 -12.721 -3.652 1.00 84.50 91 THR A O 1
ATOM 694 N N . CYS A 1 92 ? -3.010 -12.124 -2.088 1.00 84.12 92 CYS A N 1
ATOM 695 C CA . CYS A 1 92 ? -2.006 -11.809 -1.071 1.00 84.12 92 CYS A CA 1
ATOM 696 C C . CYS A 1 92 ? -1.059 -12.997 -0.802 1.00 84.12 92 CYS A C 1
ATOM 698 O O . CYS A 1 92 ? -1.532 -14.099 -0.507 1.00 84.12 92 CYS A O 1
ATOM 700 N N . PRO A 1 93 ? 0.271 -12.782 -0.761 1.00 77.12 93 PRO A N 1
ATOM 701 C CA . PRO A 1 93 ? 1.239 -13.815 -0.376 1.00 77.12 93 PRO A CA 1
ATOM 702 C C . PRO A 1 93 ? 0.955 -14.442 0.998 1.00 77.12 93 PRO A C 1
ATOM 704 O O . PRO A 1 93 ? 1.250 -15.613 1.230 1.00 77.12 93 PRO A O 1
ATOM 707 N N . CYS A 1 94 ? 0.329 -13.680 1.898 1.00 78.31 94 CYS A N 1
ATOM 708 C CA . CYS A 1 94 ? -0.139 -14.148 3.197 1.00 78.31 94 CYS A CA 1
ATOM 709 C C . CYS A 1 94 ? -1.147 -15.310 3.102 1.00 78.31 94 CYS A C 1
ATOM 711 O O . CYS A 1 94 ? -1.121 -16.203 3.947 1.00 78.31 94 CYS A O 1
ATOM 713 N N . LEU A 1 95 ? -1.980 -15.342 2.055 1.00 74.00 95 LEU A N 1
ATOM 714 C CA . LEU A 1 95 ? -2.976 -16.393 1.816 1.00 74.00 95 LEU A CA 1
ATOM 715 C C . LEU A 1 95 ? -2.339 -17.670 1.247 1.00 74.00 95 LEU A C 1
ATOM 717 O O . LEU A 1 95 ? -2.801 -18.773 1.533 1.00 74.00 95 LEU A O 1
ATOM 721 N N . ARG A 1 96 ? -1.223 -17.551 0.513 1.00 64.81 96 ARG A N 1
ATOM 722 C CA . ARG A 1 96 ? -0.484 -18.705 -0.038 1.00 64.81 96 ARG A CA 1
ATOM 723 C C . ARG A 1 96 ? 0.163 -19.578 1.046 1.00 64.81 96 ARG A C 1
ATOM 725 O O . ARG A 1 96 ? 0.388 -20.763 0.823 1.00 64.81 96 ARG A O 1
ATOM 732 N N . ARG A 1 97 ? 0.414 -19.031 2.242 1.00 54.66 97 ARG A N 1
ATOM 733 C CA . ARG A 1 97 ? 0.963 -19.778 3.393 1.00 54.66 97 ARG A CA 1
ATOM 734 C C . ARG A 1 97 ? -0.051 -20.689 4.104 1.00 54.66 97 ARG A C 1
ATOM 736 O O . ARG A 1 97 ? 0.325 -21.357 5.064 1.00 54.66 97 ARG A O 1
ATOM 743 N N . GLY A 1 98 ? -1.296 -20.771 3.622 1.00 49.50 98 GLY A N 1
ATOM 744 C CA . GLY A 1 98 ? -2.281 -21.766 4.067 1.00 49.50 98 GLY A CA 1
ATOM 745 C C . GLY A 1 98 ? -1.900 -23.222 3.750 1.00 49.50 98 GLY A C 1
ATOM 746 O O . GLY A 1 98 ? -2.430 -24.136 4.375 1.00 49.50 98 GLY A O 1
ATOM 747 N N . ALA A 1 99 ? -0.935 -23.456 2.852 1.00 47.41 99 ALA A N 1
ATOM 748 C CA . ALA A 1 99 ? -0.226 -24.730 2.756 1.00 47.41 99 ALA A CA 1
ATOM 749 C C . ALA A 1 99 ? 0.987 -24.676 3.698 1.00 47.41 99 ALA A C 1
ATOM 751 O O . ALA A 1 99 ? 2.017 -24.080 3.382 1.00 47.41 99 ALA A O 1
ATOM 752 N N . GLY A 1 100 ? 0.829 -25.213 4.908 1.00 48.00 100 GLY A N 1
ATOM 753 C CA . GLY A 1 100 ? 1.791 -25.055 5.993 1.00 48.00 100 GLY A CA 1
ATOM 754 C C . GLY A 1 100 ? 3.212 -25.496 5.639 1.00 48.00 100 GLY A C 1
ATOM 755 O O . GLY A 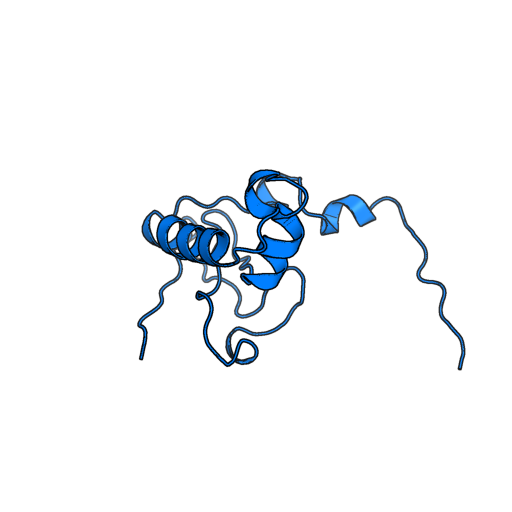1 100 ? 3.510 -26.686 5.621 1.00 48.00 100 GLY A O 1
ATOM 756 N N . ASN A 1 101 ? 4.124 -24.535 5.498 1.00 43.25 101 ASN A N 1
ATOM 757 C CA . ASN A 1 101 ? 5.546 -24.792 5.679 1.00 43.25 101 ASN A CA 1
ATOM 758 C C . ASN A 1 101 ? 5.909 -24.483 7.128 1.00 43.25 101 ASN A C 1
ATOM 760 O O . ASN A 1 101 ? 5.960 -23.330 7.561 1.00 43.25 101 ASN A O 1
ATOM 764 N N . LYS A 1 102 ? 6.115 -25.561 7.891 1.00 42.69 102 LYS A N 1
ATOM 765 C CA . LYS A 1 102 ? 6.617 -25.536 9.263 1.00 42.69 102 LYS A CA 1
ATOM 766 C C . LYS A 1 102 ? 7.912 -24.723 9.293 1.00 42.69 102 LYS A C 1
ATOM 768 O O . LYS A 1 102 ? 8.903 -25.116 8.688 1.00 42.69 102 LYS A O 1
ATOM 773 N N . MET A 1 103 ? 7.907 -23.611 10.024 1.00 48.28 103 MET A N 1
ATOM 774 C CA . MET A 1 103 ? 9.131 -22.914 10.415 1.00 48.28 103 MET A CA 1
ATOM 775 C C . MET A 1 103 ? 10.003 -23.922 11.174 1.00 48.28 103 MET A C 1
ATOM 777 O O . MET A 1 103 ? 9.657 -24.320 12.290 1.00 48.28 103 MET A O 1
ATOM 781 N N . GLN A 1 104 ? 11.103 -24.380 10.572 1.00 50.47 104 GLN A N 1
ATOM 782 C CA . GLN A 1 104 ? 12.126 -25.104 11.315 1.00 50.47 104 GLN A CA 1
ATOM 783 C C . GLN A 1 104 ? 12.712 -24.120 12.329 1.00 50.47 104 GLN A C 1
ATOM 785 O O . GLN A 1 104 ? 13.461 -23.209 11.985 1.00 50.47 104 GLN A O 1
ATOM 790 N N . LYS A 1 105 ? 12.306 -24.276 13.593 1.00 46.31 105 LYS A N 1
ATOM 791 C CA . LYS A 1 105 ? 12.990 -23.666 14.731 1.00 46.31 105 LYS A CA 1
ATOM 792 C C . LYS A 1 105 ? 14.445 -24.124 14.677 1.00 46.31 105 LYS A C 1
ATOM 794 O O . LYS A 1 105 ? 14.730 -25.275 14.999 1.00 46.31 105 LYS A O 1
ATOM 799 N N . HIS A 1 106 ? 15.355 -23.227 14.321 1.00 50.16 106 HIS A N 1
ATOM 800 C CA . HIS A 1 106 ? 16.742 -23.396 14.717 1.00 50.16 106 HIS A CA 1
ATOM 801 C C . HIS A 1 106 ? 16.789 -23.208 16.236 1.00 50.16 106 HIS A C 1
ATOM 803 O O . HIS A 1 106 ? 16.538 -22.117 16.746 1.00 50.16 106 HIS A O 1
ATOM 809 N N . LYS A 1 107 ? 16.998 -24.317 16.956 1.00 42.31 107 LYS A N 1
ATOM 810 C CA . LYS A 1 107 ? 17.410 -24.292 18.361 1.00 42.31 107 LYS A CA 1
ATOM 811 C C . LYS A 1 107 ? 18.762 -23.576 18.426 1.00 42.31 107 LYS A C 1
ATOM 813 O O . LYS A 1 107 ? 19.683 -23.994 17.728 1.00 42.31 107 LYS A O 1
ATOM 818 N N . ALA A 1 108 ? 18.840 -22.527 19.238 1.00 43.09 108 ALA A N 1
ATOM 819 C CA . ALA A 1 108 ? 20.076 -22.159 19.917 1.00 43.09 108 ALA A CA 1
ATOM 820 C C . ALA A 1 108 ? 20.161 -22.974 21.213 1.00 43.09 108 ALA A C 1
ATOM 822 O O . ALA A 1 108 ? 19.077 -23.243 21.790 1.00 43.09 108 ALA A O 1
#